Protein AF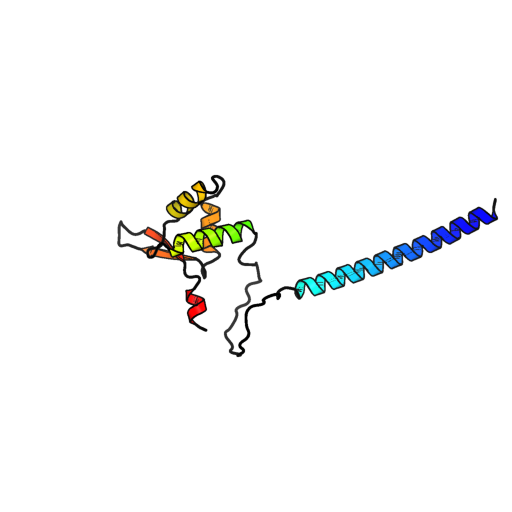-A0AAW0HJI4-F1 (afdb_monomer)

Structure (mmCIF, N/CA/C/O backbone):
data_AF-A0AAW0HJI4-F1
#
_entry.id   AF-A0AAW0HJI4-F1
#
loop_
_atom_site.group_PDB
_atom_site.id
_atom_site.type_symbol
_atom_site.label_atom_id
_atom_site.label_alt_id
_atom_site.label_comp_id
_atom_site.label_asym_id
_atom_site.label_entity_id
_atom_site.label_seq_id
_atom_site.pdbx_PDB_ins_code
_atom_site.Cartn_x
_atom_site.Cartn_y
_atom_site.Cartn_z
_atom_site.occupancy
_atom_site.B_iso_or_equiv
_atom_site.auth_seq_id
_atom_site.auth_comp_id
_atom_site.auth_asym_id
_atom_site.auth_atom_id
_atom_site.pdbx_PDB_model_num
ATOM 1 N N . MET A 1 1 ? -42.305 7.964 65.763 1.00 68.50 1 MET A N 1
ATOM 2 C CA . MET A 1 1 ? -41.450 8.743 64.837 1.00 68.50 1 MET A CA 1
ATOM 3 C C . MET A 1 1 ? -39.957 8.500 65.087 1.00 68.50 1 MET A C 1
ATOM 5 O O . MET A 1 1 ? -39.262 8.134 64.152 1.00 68.50 1 MET A O 1
ATOM 9 N N . GLN A 1 2 ? -39.474 8.589 66.333 1.00 80.75 2 GLN A N 1
ATOM 10 C CA . GLN A 1 2 ? -38.048 8.422 66.675 1.00 80.75 2 GLN A CA 1
ATOM 11 C C . GLN A 1 2 ? -37.446 7.049 66.301 1.00 80.75 2 GLN A C 1
ATOM 13 O O . GLN A 1 2 ? -36.349 6.993 65.759 1.00 80.75 2 GLN A O 1
ATOM 18 N N . GLN A 1 3 ? -38.182 5.947 66.494 1.00 83.12 3 GLN A N 1
ATOM 19 C CA . GLN A 1 3 ? -37.697 4.605 66.123 1.00 83.12 3 GLN A CA 1
ATOM 20 C C . GLN A 1 3 ? -37.517 4.403 64.611 1.00 83.12 3 GLN A C 1
ATOM 22 O O . GLN A 1 3 ? -36.672 3.619 64.193 1.00 83.12 3 GLN A O 1
ATOM 27 N N . HIS A 1 4 ? -38.309 5.089 63.783 1.00 84.94 4 HIS A N 1
ATOM 28 C CA . HIS A 1 4 ? -38.188 4.973 62.330 1.00 84.94 4 HIS A CA 1
ATOM 29 C C . HIS A 1 4 ? -36.919 5.674 61.831 1.00 84.94 4 HIS A C 1
ATOM 31 O O . HIS A 1 4 ? -36.217 5.137 60.984 1.00 84.94 4 HIS A O 1
ATOM 37 N N . LEU A 1 5 ? -36.577 6.819 62.429 1.00 87.56 5 LEU A N 1
ATOM 38 C CA . LEU A 1 5 ? -35.374 7.576 62.090 1.00 87.56 5 LEU A CA 1
ATOM 39 C C . LEU A 1 5 ? -34.087 6.792 62.400 1.00 87.56 5 LEU A C 1
ATOM 41 O O . LEU A 1 5 ? -33.162 6.792 61.594 1.00 87.56 5 LEU A O 1
ATOM 45 N N . LEU A 1 6 ? -34.062 6.072 63.527 1.00 89.50 6 LEU A N 1
ATOM 46 C CA . LEU A 1 6 ? -32.942 5.200 63.900 1.00 89.50 6 LEU A CA 1
ATOM 47 C C . LEU A 1 6 ? -32.754 4.046 62.906 1.00 89.50 6 LEU A C 1
ATOM 49 O O . LEU A 1 6 ? -31.634 3.787 62.478 1.00 89.50 6 LEU A O 1
ATOM 53 N N . LYS A 1 7 ? -33.851 3.405 62.480 1.00 90.62 7 LYS A N 1
ATOM 54 C CA . LYS A 1 7 ? -33.803 2.340 61.464 1.00 90.62 7 LYS A CA 1
ATOM 55 C C . LYS A 1 7 ? -33.254 2.844 60.131 1.00 90.62 7 LYS A C 1
ATOM 57 O O . LYS A 1 7 ? -32.417 2.183 59.532 1.00 90.62 7 LYS A O 1
ATOM 62 N N . VAL A 1 8 ? -33.680 4.029 59.690 1.00 92.38 8 VAL A N 1
ATOM 63 C CA . VAL A 1 8 ? -33.185 4.630 58.442 1.00 92.38 8 VAL A CA 1
ATOM 64 C C . VAL A 1 8 ? -31.688 4.937 58.527 1.00 92.38 8 VAL A C 1
ATOM 66 O O . VAL A 1 8 ? -30.974 4.680 57.564 1.00 92.38 8 VAL A O 1
ATOM 69 N N . GLN A 1 9 ? -31.186 5.433 59.664 1.00 90.88 9 GLN A N 1
ATOM 70 C CA . GLN A 1 9 ? -29.746 5.656 59.854 1.00 90.88 9 GLN A CA 1
ATOM 71 C C . GLN A 1 9 ? -28.937 4.354 59.812 1.00 90.88 9 GLN A C 1
ATOM 73 O O . GLN A 1 9 ? -27.864 4.318 59.210 1.00 90.88 9 GLN A O 1
ATOM 78 N N . GLU A 1 10 ? -29.448 3.286 60.425 1.00 93.12 10 GLU A N 1
ATOM 79 C CA . GLU A 1 10 ? -28.800 1.973 60.420 1.00 93.12 10 GLU A CA 1
ATOM 80 C C . GLU A 1 10 ? -28.765 1.361 59.010 1.00 93.12 10 GLU A C 1
ATOM 82 O O . GLU A 1 10 ? -27.721 0.876 58.571 1.00 93.12 10 GLU A O 1
ATOM 87 N N . GLU A 1 11 ? -29.860 1.474 58.250 1.00 93.06 11 GLU A N 1
ATOM 88 C CA . GLU A 1 11 ? -29.902 1.063 56.841 1.00 93.06 11 GLU A CA 1
ATOM 89 C C . GLU A 1 11 ? -28.965 1.891 55.954 1.00 93.06 11 GLU A C 1
ATOM 91 O O . GLU A 1 11 ? -28.317 1.337 55.065 1.00 93.06 11 GLU A O 1
ATOM 96 N N . TYR A 1 12 ? -28.851 3.199 56.203 1.00 91.94 12 TYR A N 1
ATOM 97 C CA . TYR A 1 12 ? -27.933 4.067 55.464 1.00 91.94 12 TYR A CA 1
ATOM 98 C C . TYR A 1 12 ? -26.479 3.647 55.680 1.00 91.94 12 TYR A C 1
ATOM 100 O O . TYR A 1 12 ? -25.733 3.468 54.719 1.00 91.94 12 TYR A O 1
ATOM 108 N N . LYS A 1 13 ? -26.106 3.411 56.941 1.00 94.69 13 LYS A N 1
ATOM 109 C CA . LYS A 1 13 ? -24.762 2.965 57.317 1.00 94.69 13 LYS A CA 1
ATOM 110 C C . LYS A 1 13 ? -24.440 1.583 56.747 1.00 94.69 13 LYS A C 1
ATOM 112 O O . LYS A 1 13 ? -23.313 1.325 56.332 1.00 94.69 13 LYS A O 1
ATOM 117 N N . LYS A 1 14 ? -25.438 0.696 56.681 1.00 95.00 14 LYS A N 1
ATOM 118 C CA . LYS A 1 14 ? -25.298 -0.613 56.037 1.00 95.00 14 LYS A CA 1
ATOM 119 C C . LYS A 1 14 ? -25.062 -0.485 54.527 1.00 95.00 14 LYS A C 1
ATOM 121 O O . LYS A 1 14 ? -24.152 -1.125 54.010 1.00 95.00 14 LYS A O 1
ATOM 126 N N . LYS A 1 15 ? -25.836 0.357 53.830 1.00 92.81 15 LYS A N 1
ATOM 127 C CA . LYS A 1 15 ? -25.653 0.614 52.390 1.00 92.81 15 LYS A CA 1
ATOM 128 C C . LYS A 1 15 ? -24.305 1.249 52.063 1.00 92.81 15 LYS A C 1
ATOM 130 O O . LYS A 1 15 ? -23.734 0.935 51.027 1.00 92.81 15 LYS A O 1
ATOM 135 N N . GLU A 1 16 ? -23.806 2.128 52.926 1.00 93.62 16 GLU A N 1
ATOM 136 C CA . GLU A 1 16 ? -22.488 2.749 52.764 1.00 93.62 16 GLU A CA 1
ATOM 137 C C . GLU A 1 16 ? -21.369 1.695 52.809 1.00 93.62 16 GLU A C 1
ATOM 139 O O . GLU A 1 16 ? -20.536 1.644 51.908 1.00 93.62 16 GLU A O 1
ATOM 144 N N . ALA A 1 17 ? -21.428 0.767 53.770 1.00 93.88 17 ALA A N 1
ATOM 145 C CA . ALA A 1 17 ? -20.477 -0.342 53.857 1.00 93.88 17 ALA A CA 1
ATOM 146 C C . ALA A 1 17 ? -20.572 -1.319 52.665 1.00 93.88 17 ALA A C 1
ATOM 148 O O . ALA A 1 17 ? -19.551 -1.807 52.180 1.00 93.88 17 ALA A O 1
ATOM 149 N N . GLU A 1 18 ? -21.782 -1.605 52.168 1.00 92.69 18 GLU A N 1
ATOM 150 C CA . GLU A 1 18 ? -21.963 -2.416 50.954 1.00 92.69 18 GLU A CA 1
ATOM 151 C C . GLU A 1 18 ? -21.390 -1.720 49.712 1.00 92.69 18 GLU A C 1
ATOM 153 O O . GLU A 1 18 ? -20.776 -2.378 48.872 1.00 92.69 18 GLU A O 1
ATOM 158 N N . LEU A 1 19 ? -21.540 -0.397 49.605 1.00 90.75 19 LEU A N 1
ATOM 159 C CA . LEU A 1 19 ? -21.009 0.381 48.488 1.00 90.75 19 LEU A CA 1
ATOM 160 C C . LEU A 1 19 ? -19.478 0.371 48.457 1.00 90.75 19 LEU A C 1
ATOM 162 O O . LEU A 1 19 ? -18.898 0.221 47.382 1.00 90.75 19 LEU A O 1
ATOM 166 N N . ASP A 1 20 ? -18.827 0.518 49.610 1.00 91.94 20 ASP A N 1
ATOM 167 C CA . ASP A 1 20 ? -17.366 0.475 49.685 1.00 91.94 20 ASP A CA 1
ATOM 168 C C . ASP A 1 20 ? -16.828 -0.917 49.345 1.00 91.94 20 ASP A C 1
ATOM 170 O O . ASP A 1 20 ? -15.898 -1.034 48.549 1.00 91.94 20 ASP A O 1
ATOM 174 N N . LYS A 1 21 ? -17.505 -1.981 49.793 1.00 93.38 21 LYS A N 1
ATOM 175 C CA . LYS A 1 21 ? -17.164 -3.348 49.383 1.00 93.38 21 LYS A CA 1
ATOM 176 C C . LYS A 1 21 ? -17.287 -3.552 47.864 1.00 93.38 21 LYS A C 1
ATOM 178 O O . LYS A 1 21 ? -16.415 -4.159 47.251 1.00 93.38 21 LYS A O 1
ATOM 183 N N . ILE A 1 22 ? -18.336 -3.011 47.238 1.00 91.75 22 ILE A N 1
ATOM 184 C CA . ILE A 1 22 ? -18.524 -3.084 45.778 1.00 91.75 22 ILE A CA 1
ATOM 185 C C . ILE A 1 22 ? -17.423 -2.319 45.029 1.00 91.75 22 ILE A C 1
ATOM 187 O O . ILE A 1 22 ? -17.003 -2.756 43.957 1.00 91.75 22 ILE A O 1
ATOM 191 N N . LYS A 1 23 ? -16.947 -1.184 45.557 1.00 90.81 23 LYS A N 1
ATOM 192 C CA . LYS A 1 23 ? -15.832 -0.440 44.947 1.00 90.81 23 LYS A CA 1
ATOM 193 C C . LYS A 1 23 ? -14.533 -1.240 44.992 1.00 90.81 23 LYS A C 1
ATOM 195 O O . LYS A 1 23 ? -13.834 -1.275 43.981 1.00 90.81 23 LYS A O 1
ATOM 200 N N . ASP A 1 24 ? -14.250 -1.901 46.111 1.00 92.88 24 ASP A N 1
ATOM 201 C CA . ASP A 1 24 ? -13.073 -2.760 46.257 1.00 92.88 24 ASP A CA 1
ATOM 202 C C . ASP A 1 24 ? -13.145 -3.968 45.314 1.00 92.88 24 ASP A C 1
ATOM 204 O O . ASP A 1 24 ? -12.178 -4.255 44.605 1.00 92.88 24 ASP A O 1
ATOM 208 N N . ASP A 1 25 ? -14.307 -4.624 45.227 1.00 90.94 25 ASP A N 1
ATOM 209 C CA . ASP A 1 25 ? -14.543 -5.734 44.298 1.00 90.94 25 ASP A CA 1
ATOM 210 C C . ASP A 1 25 ? -14.394 -5.273 42.834 1.00 90.94 25 ASP A C 1
ATOM 212 O O . ASP A 1 25 ? -13.741 -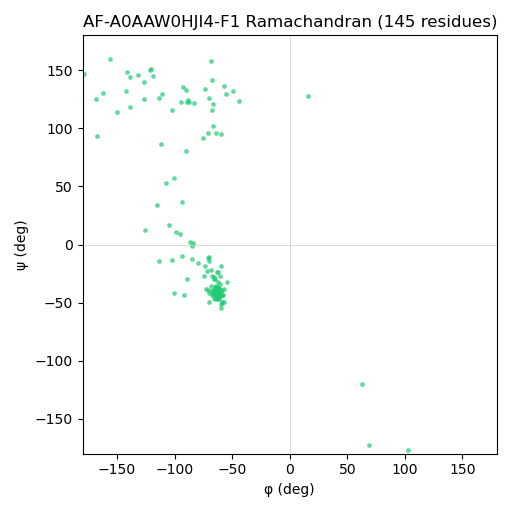5.945 42.034 1.00 90.94 25 ASP A O 1
ATOM 216 N N . LYS A 1 26 ? -14.920 -4.090 42.478 1.00 90.50 26 LYS A N 1
ATOM 217 C CA . LYS A 1 26 ? -14.756 -3.495 41.140 1.00 90.50 26 LYS A CA 1
ATOM 218 C C . LYS A 1 26 ? -13.283 -3.230 40.820 1.00 90.50 26 LYS A C 1
ATOM 220 O O . LYS A 1 26 ? -12.837 -3.588 39.734 1.00 90.50 26 LYS A O 1
ATOM 225 N N . PHE A 1 27 ? -12.533 -2.633 41.747 1.00 88.19 27 PHE A N 1
ATOM 226 C CA . PHE A 1 27 ? -11.102 -2.374 41.569 1.00 88.19 27 PHE A CA 1
ATOM 227 C C . PHE A 1 27 ? -10.311 -3.680 41.409 1.00 88.19 27 PHE A C 1
ATOM 229 O O . PHE A 1 27 ? -9.393 -3.769 40.594 1.00 88.19 27 PHE A O 1
ATOM 236 N N . GLN A 1 28 ? -10.700 -4.728 42.139 1.00 90.06 28 GLN A N 1
ATOM 237 C CA . GLN A 1 28 ? -10.092 -6.048 42.021 1.00 90.06 28 GLN A CA 1
ATOM 238 C C . GLN A 1 28 ? -10.360 -6.682 40.647 1.00 90.06 28 GLN A C 1
ATOM 240 O O . GLN A 1 28 ? -9.436 -7.215 40.035 1.00 90.06 28 GLN A O 1
ATOM 245 N N . VAL A 1 29 ? -11.593 -6.582 40.138 1.00 88.88 29 VAL A N 1
ATOM 246 C CA . VAL A 1 29 ? -11.970 -7.061 38.797 1.00 88.88 29 VAL A CA 1
ATOM 247 C C . V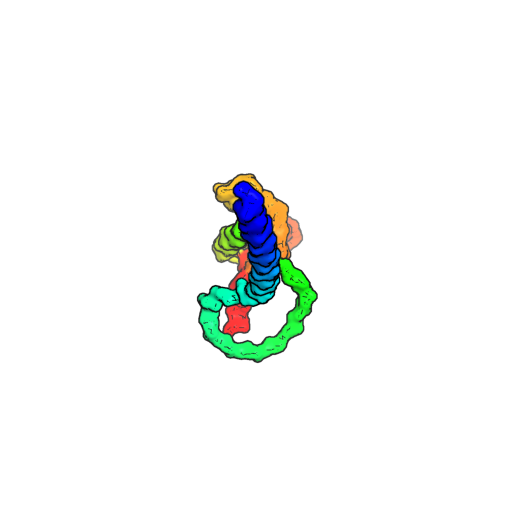AL A 1 29 ? -11.239 -6.283 37.702 1.00 88.88 29 VAL A C 1
ATOM 249 O O . VAL A 1 29 ? -10.720 -6.894 36.773 1.00 88.88 29 VAL A O 1
ATOM 252 N N . GLU A 1 30 ? -11.141 -4.958 37.824 1.00 85.81 30 GLU A N 1
ATOM 253 C CA . GLU A 1 30 ? -10.427 -4.097 36.871 1.00 85.81 30 GLU A CA 1
ATOM 254 C C . GLU A 1 30 ? -8.935 -4.463 36.805 1.00 85.81 30 GLU A C 1
ATOM 256 O O . GLU A 1 30 ? -8.392 -4.666 35.720 1.00 85.81 30 GLU A O 1
ATOM 261 N N . LYS A 1 31 ? -8.306 -4.713 37.962 1.00 85.50 31 LYS A N 1
ATOM 262 C CA . LYS A 1 31 ? -6.929 -5.218 38.038 1.00 85.50 31 LYS A CA 1
ATOM 263 C C . LYS A 1 31 ? -6.774 -6.615 37.424 1.00 85.50 31 LYS A C 1
ATOM 265 O O . LYS A 1 31 ? -5.761 -6.892 36.786 1.00 85.50 31 LYS A O 1
ATOM 270 N N . MET A 1 32 ? -7.735 -7.525 37.606 1.00 80.69 32 MET A N 1
ATOM 271 C CA . MET A 1 32 ? -7.689 -8.849 36.963 1.00 80.69 32 MET A CA 1
ATOM 272 C C . MET A 1 32 ? -7.862 -8.758 35.440 1.00 80.69 32 MET A C 1
ATOM 274 O O . MET A 1 32 ? -7.218 -9.521 34.723 1.00 80.69 32 MET A O 1
ATOM 278 N N . LEU A 1 33 ? -8.683 -7.823 34.951 1.00 77.00 33 LEU A N 1
ATOM 279 C CA . LEU A 1 33 ? -8.891 -7.583 33.522 1.00 77.00 33 LEU A CA 1
ATOM 280 C C . LEU A 1 33 ? -7.625 -7.038 32.850 1.00 77.00 33 LEU A C 1
ATOM 282 O O . LEU A 1 33 ? -7.258 -7.523 31.786 1.00 77.00 33 LEU A O 1
ATOM 286 N N . GLU A 1 34 ? -6.916 -6.111 33.499 1.00 71.75 34 GLU A N 1
ATOM 287 C CA . GLU A 1 34 ? -5.626 -5.593 33.018 1.00 71.75 34 GLU A CA 1
ATOM 288 C C . GLU A 1 34 ? -4.586 -6.726 32.885 1.00 71.75 34 GLU A C 1
ATOM 290 O O . GLU A 1 34 ? -3.962 -6.888 31.839 1.00 71.75 34 GLU A O 1
ATOM 295 N N . ASN A 1 35 ? -4.511 -7.627 33.875 1.00 66.50 35 ASN A N 1
ATOM 296 C CA . ASN A 1 35 ? -3.631 -8.807 33.827 1.00 66.50 35 ASN A CA 1
ATOM 297 C C . ASN A 1 35 ? -4.044 -9.868 32.779 1.00 66.50 35 ASN A C 1
ATOM 299 O O . ASN A 1 35 ? -3.228 -10.714 32.403 1.00 66.50 35 ASN A O 1
ATOM 303 N N . LEU A 1 36 ? -5.309 -9.882 32.343 1.00 60.50 36 LEU A N 1
ATOM 304 C CA . LEU A 1 36 ? -5.822 -10.777 31.297 1.00 60.50 36 LEU A CA 1
ATOM 305 C C . LEU A 1 36 ? -5.668 -10.174 29.897 1.00 60.50 36 LEU A C 1
ATOM 307 O O . LEU A 1 36 ? -5.440 -10.922 28.949 1.00 60.50 36 LEU A O 1
ATOM 311 N N . GLN A 1 37 ? -5.709 -8.847 29.760 1.00 51.16 37 GLN A N 1
ATOM 312 C CA . GLN A 1 37 ? -5.439 -8.159 28.497 1.00 51.16 37 GLN A CA 1
ATOM 313 C C . GLN A 1 37 ? -3.980 -8.356 28.045 1.00 51.16 37 GLN A C 1
ATOM 315 O O . GLN A 1 37 ? -3.725 -8.494 26.850 1.00 51.16 37 GLN A O 1
ATOM 320 N N . ASP A 1 38 ? -3.052 -8.522 28.992 1.00 47.94 38 ASP A N 1
ATOM 321 C CA . ASP A 1 38 ? -1.672 -8.960 28.726 1.00 47.94 38 ASP A CA 1
ATOM 322 C C . ASP A 1 38 ? -1.558 -10.446 28.306 1.00 47.94 38 ASP A C 1
ATOM 324 O O . ASP A 1 38 ? -0.509 -10.885 27.829 1.00 47.94 38 ASP A O 1
ATOM 328 N N . LYS A 1 39 ? -2.628 -11.245 28.454 1.00 49.16 39 LYS A N 1
ATOM 329 C CA . LYS A 1 39 ? -2.678 -12.686 28.132 1.00 49.16 39 LYS A CA 1
ATOM 330 C C . LYS A 1 39 ? -3.607 -13.063 26.973 1.00 49.16 39 LYS A C 1
ATOM 332 O O . LYS A 1 39 ? -3.456 -14.161 26.441 1.00 49.16 39 LYS A O 1
ATOM 337 N N . GLU A 1 40 ? -4.499 -12.183 26.519 1.00 40.84 40 GLU A N 1
ATOM 338 C CA . GLU A 1 40 ? -5.367 -12.401 25.346 1.00 40.84 40 GLU A CA 1
ATOM 339 C C . GLU A 1 40 ? -4.786 -11.847 24.031 1.00 40.84 40 GLU A C 1
ATOM 341 O O . GLU A 1 40 ? -5.504 -11.424 23.129 1.00 40.84 40 GLU A O 1
ATOM 346 N N . SER A 1 41 ? -3.468 -11.951 23.857 1.00 42.28 41 SER A N 1
ATOM 347 C CA . SER A 1 41 ? -2.854 -12.001 22.525 1.00 42.28 41 SER A CA 1
ATOM 348 C C . SER A 1 41 ? -2.506 -13.447 22.164 1.00 42.28 41 SER A C 1
ATOM 350 O O . SER A 1 41 ? -1.348 -13.771 21.927 1.00 42.28 41 SER A O 1
ATOM 352 N N . CYS A 1 42 ? -3.491 -14.353 22.177 1.00 35.25 42 CYS A N 1
ATOM 353 C CA . CYS A 1 42 ? -3.444 -15.568 21.356 1.00 35.25 42 CYS A CA 1
ATOM 354 C C . CYS A 1 42 ? -4.809 -16.269 21.305 1.00 35.25 42 CYS A C 1
ATOM 356 O O . CYS A 1 42 ? -5.139 -17.117 22.130 1.00 35.25 42 CYS A O 1
ATOM 358 N N . GLY A 1 43 ? -5.577 -15.935 20.271 1.00 31.48 43 GLY A N 1
ATOM 359 C CA . GLY A 1 43 ? -6.673 -16.743 19.740 1.00 31.48 43 GLY A CA 1
ATO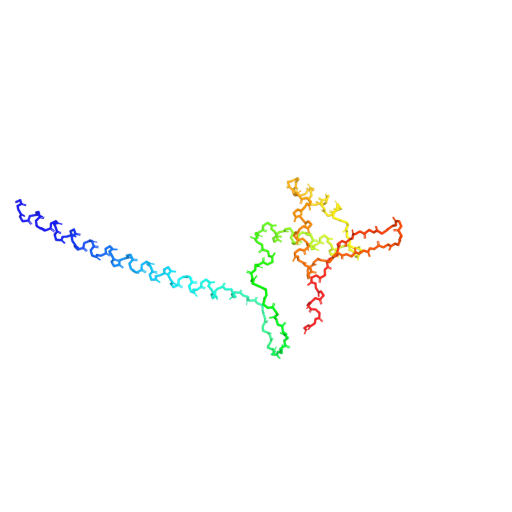M 360 C C . GLY A 1 43 ? -6.377 -17.202 18.312 1.00 31.48 43 GLY A C 1
ATOM 361 O O . GLY A 1 43 ? -7.289 -17.282 17.494 1.00 31.48 43 GLY A O 1
ATOM 362 N N . SER A 1 44 ? -5.104 -17.466 17.990 1.00 38.97 44 SER A N 1
ATOM 363 C CA . SER A 1 44 ? -4.711 -18.160 16.762 1.00 38.97 44 SER A CA 1
ATOM 364 C C . SER A 1 44 ? -5.210 -19.602 16.817 1.00 38.97 44 SER A C 1
ATOM 366 O O . SER A 1 44 ? -4.597 -20.470 17.431 1.00 38.97 44 SER A O 1
ATOM 368 N N . LYS A 1 45 ? -6.310 -19.882 16.118 1.00 46.56 45 LYS A N 1
ATOM 369 C CA . LYS A 1 45 ? -6.549 -21.207 15.542 1.00 46.56 45 LYS A CA 1
ATOM 370 C C . LYS A 1 45 ? -5.961 -21.231 14.141 1.00 46.56 45 LYS A C 1
ATOM 372 O O . LYS A 1 45 ? -6.703 -21.112 13.176 1.00 46.56 45 LYS A O 1
ATOM 377 N N . LEU A 1 46 ? -4.651 -21.428 14.039 1.00 43.78 46 LEU A N 1
ATOM 378 C CA . LEU A 1 46 ? -4.064 -22.112 12.892 1.00 43.78 46 LEU A CA 1
ATOM 379 C C . LEU A 1 46 ? -2.955 -23.047 13.386 1.00 43.78 46 LEU A C 1
ATOM 381 O O . LEU A 1 46 ? -2.014 -22.630 14.046 1.00 43.78 46 LEU A O 1
ATOM 385 N N . CYS A 1 47 ? -3.214 -24.322 13.104 1.00 35.62 47 CYS A N 1
ATOM 386 C CA . CYS A 1 47 ? -2.398 -25.53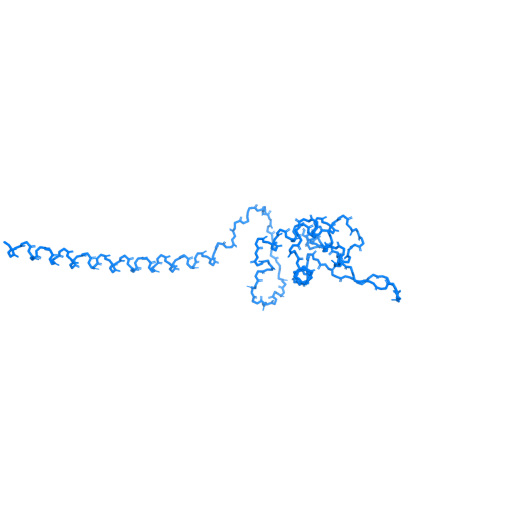0 13.085 1.00 35.62 47 CYS A CA 1
ATOM 387 C C . CYS A 1 47 ? -1.028 -25.563 13.781 1.00 35.62 47 CYS A C 1
ATOM 389 O O . CYS A 1 47 ? -0.105 -24.814 13.484 1.00 35.62 47 CYS A O 1
ATOM 391 N N . ALA A 1 48 ? -0.898 -26.593 14.617 1.00 40.22 48 ALA A N 1
ATOM 392 C CA . ALA A 1 48 ? 0.332 -27.097 15.198 1.00 40.22 48 ALA A CA 1
ATOM 393 C C . ALA A 1 48 ? 1.380 -27.499 14.144 1.00 40.22 48 ALA A C 1
ATOM 395 O O . ALA A 1 48 ? 1.068 -28.248 13.221 1.00 40.22 48 ALA A O 1
ATOM 396 N N . SER A 1 49 ? 2.635 -27.117 14.377 1.00 34.62 49 SER A N 1
ATOM 397 C CA . SER A 1 49 ? 3.729 -28.082 14.542 1.00 34.62 49 SER A CA 1
ATOM 398 C C . SER A 1 49 ? 4.925 -27.408 15.217 1.00 34.62 49 SER A C 1
ATOM 400 O O . SER A 1 49 ? 5.344 -26.321 14.835 1.00 34.62 49 SER A O 1
ATOM 402 N N . SER A 1 50 ? 5.435 -28.066 16.252 1.00 46.03 50 SER A N 1
ATOM 403 C CA . SER A 1 50 ? 6.562 -27.672 17.094 1.00 46.03 50 SER A CA 1
ATOM 404 C C . SER A 1 50 ? 7.896 -27.683 16.341 1.00 46.03 50 SER A C 1
ATOM 406 O O . SER A 1 50 ? 8.146 -28.640 15.615 1.00 46.03 50 SER A O 1
ATOM 408 N N . GLN A 1 51 ? 8.783 -26.718 16.611 1.00 38.50 51 GLN A N 1
ATOM 409 C CA . GLN A 1 51 ? 10.140 -26.962 17.134 1.00 38.50 51 GLN A CA 1
ATOM 410 C C . GLN A 1 51 ? 10.920 -25.655 17.371 1.00 38.50 51 GLN A C 1
ATOM 412 O O . GLN A 1 51 ? 10.726 -24.640 16.713 1.00 38.50 51 GLN A O 1
ATOM 417 N N . GLU A 1 52 ? 11.751 -25.728 18.402 1.00 46.38 52 GLU A N 1
ATOM 418 C CA . GLU A 1 52 ? 12.616 -24.732 19.030 1.00 46.38 52 GLU A CA 1
ATOM 419 C C . GLU A 1 52 ? 13.849 -24.411 18.162 1.00 46.38 52 GLU A C 1
ATOM 421 O O . GLU A 1 52 ? 14.512 -25.339 17.706 1.00 46.38 52 GLU A O 1
ATOM 426 N N . SER A 1 53 ? 14.197 -23.130 17.966 1.00 35.47 53 SER A N 1
ATOM 427 C CA . SER A 1 53 ? 15.576 -22.723 17.624 1.00 35.47 53 SER A CA 1
ATOM 428 C C . SER A 1 53 ? 15.794 -21.207 17.738 1.00 35.47 53 SER A C 1
ATOM 430 O O . SER A 1 53 ? 15.092 -20.419 17.102 1.00 35.47 53 SER A O 1
ATOM 432 N N . ASP A 1 54 ? 16.798 -20.836 18.534 1.00 38.53 54 ASP A N 1
ATOM 433 C CA . ASP A 1 54 ? 17.293 -19.490 18.843 1.00 38.53 54 ASP A CA 1
ATOM 434 C C . ASP A 1 54 ? 17.681 -18.633 17.623 1.00 38.53 54 ASP A C 1
ATOM 436 O O . ASP A 1 54 ? 18.538 -19.017 16.829 1.00 38.53 54 ASP A O 1
ATOM 440 N N . PHE A 1 55 ? 17.167 -17.399 17.563 1.00 40.66 55 PHE A N 1
ATOM 441 C CA . PHE A 1 55 ? 17.799 -16.269 16.868 1.00 40.66 55 PHE A CA 1
ATOM 442 C C . PHE A 1 55 ? 17.655 -14.991 17.718 1.00 40.66 55 PHE A C 1
ATOM 444 O O . PHE A 1 55 ? 16.626 -14.827 18.381 1.00 40.66 55 PHE A O 1
ATOM 451 N N . PRO A 1 56 ? 18.647 -14.071 17.739 1.00 41.09 56 PRO A N 1
ATOM 452 C CA . PRO A 1 56 ? 18.650 -12.931 18.655 1.00 41.09 56 PRO A CA 1
ATOM 453 C C . PRO A 1 56 ? 17.575 -11.914 18.255 1.00 41.09 56 PRO A C 1
ATOM 455 O O . PRO A 1 56 ? 17.773 -11.074 17.379 1.00 41.09 56 PRO A O 1
ATOM 458 N N . LEU A 1 57 ? 16.411 -12.009 18.894 1.00 48.38 57 LEU A N 1
ATOM 459 C CA . LEU A 1 57 ? 15.307 -11.073 18.735 1.00 48.38 57 LEU A CA 1
ATOM 460 C C . LEU A 1 57 ? 15.656 -9.786 19.495 1.00 48.38 57 LEU A C 1
ATOM 462 O O . LEU A 1 57 ? 15.438 -9.671 20.705 1.00 48.38 57 LEU A O 1
ATOM 466 N N . GLU A 1 58 ? 16.278 -8.833 18.801 1.00 40.12 58 GLU A N 1
ATOM 467 C CA . GLU A 1 58 ? 16.601 -7.539 19.389 1.00 40.12 58 GLU A CA 1
ATOM 468 C C . GLU A 1 58 ? 15.307 -6.762 19.671 1.00 40.12 58 GLU A C 1
ATOM 470 O O . GLU A 1 58 ? 14.508 -6.424 18.796 1.00 40.12 58 GLU A O 1
ATOM 475 N N . LYS A 1 59 ? 15.103 -6.539 20.965 1.00 48.56 59 LYS A N 1
ATOM 476 C CA . LYS A 1 59 ? 13.967 -5.898 21.612 1.00 48.56 59 LYS A CA 1
ATOM 477 C C . LYS A 1 59 ? 13.795 -4.462 21.107 1.00 48.56 59 LYS A C 1
ATOM 479 O O . LYS A 1 59 ? 14.376 -3.540 21.667 1.00 48.56 59 LYS A O 1
ATOM 484 N N . THR A 1 60 ? 12.934 -4.257 20.113 1.00 38.53 60 THR A N 1
ATOM 485 C CA . THR A 1 60 ? 12.318 -2.945 19.873 1.00 38.53 60 THR A CA 1
ATOM 486 C C . THR A 1 60 ? 10.894 -2.995 20.406 1.00 38.53 60 THR A C 1
ATOM 488 O O . THR A 1 60 ? 10.080 -3.801 19.963 1.00 38.53 60 THR A O 1
ATOM 491 N N . LEU A 1 61 ? 10.631 -2.176 21.422 1.00 41.69 61 LEU A N 1
ATOM 492 C CA . LEU A 1 61 ? 9.363 -2.065 22.140 1.00 41.69 61 LEU A CA 1
ATOM 493 C C . LEU A 1 61 ? 8.168 -2.047 21.172 1.00 41.69 61 LEU A C 1
ATOM 495 O O . LEU A 1 61 ? 8.096 -1.236 20.249 1.00 41.69 61 LEU A O 1
ATOM 499 N N . ALA A 1 62 ? 7.258 -2.994 21.391 1.00 51.84 62 ALA A N 1
ATOM 500 C CA . ALA A 1 62 ? 6.171 -3.369 20.506 1.00 51.84 62 ALA A CA 1
ATOM 501 C C . ALA A 1 62 ? 5.155 -2.233 20.292 1.00 51.84 62 ALA A C 1
ATOM 503 O O . ALA A 1 62 ? 4.204 -2.065 21.051 1.00 51.84 62 ALA A O 1
ATOM 504 N N . SER A 1 63 ? 5.314 -1.485 19.201 1.00 56.66 63 SER A N 1
ATOM 505 C CA . SER A 1 63 ? 4.171 -0.894 18.507 1.00 56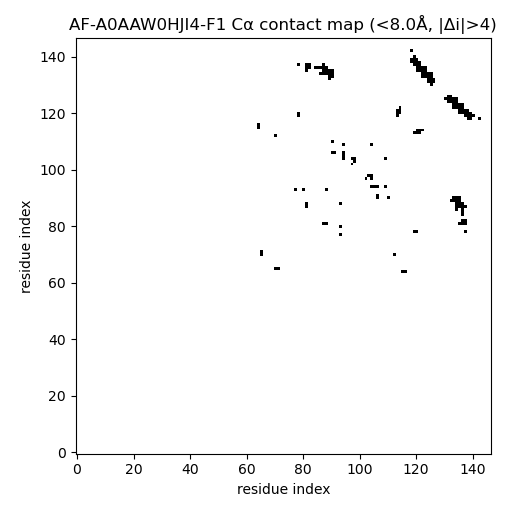.66 63 SER A CA 1
ATOM 506 C C . SER A 1 63 ? 3.676 -1.933 17.510 1.00 56.66 63 SER A C 1
ATOM 508 O O . SER A 1 63 ? 4.450 -2.383 16.664 1.00 56.66 63 SER A O 1
ATOM 510 N N . ALA A 1 64 ? 2.406 -2.334 17.609 1.00 67.81 64 ALA A N 1
ATOM 511 C CA . ALA A 1 64 ? 1.797 -3.198 16.605 1.00 67.81 64 ALA A CA 1
ATOM 512 C C . ALA A 1 64 ? 2.071 -2.622 15.195 1.00 67.81 64 ALA A C 1
ATOM 514 O O . ALA A 1 64 ? 1.881 -1.415 14.982 1.00 67.81 64 ALA A O 1
ATOM 515 N N . PRO A 1 65 ? 2.521 -3.443 14.223 1.00 82.12 65 PRO A N 1
ATOM 516 C CA . PRO A 1 65 ? 2.823 -2.964 12.874 1.00 82.12 65 PRO A CA 1
ATOM 517 C C . PRO A 1 65 ? 1.627 -2.237 12.242 1.00 82.12 65 PRO A C 1
ATOM 519 O O . PRO A 1 65 ? 1.802 -1.248 11.532 1.00 82.12 65 PRO A O 1
ATOM 522 N N . ILE A 1 66 ? 0.414 -2.671 12.592 1.00 91.50 66 ILE A N 1
ATOM 523 C CA . ILE A 1 66 ? -0.870 -2.114 12.171 1.00 91.50 66 ILE A CA 1
ATOM 524 C C . ILE A 1 66 ? 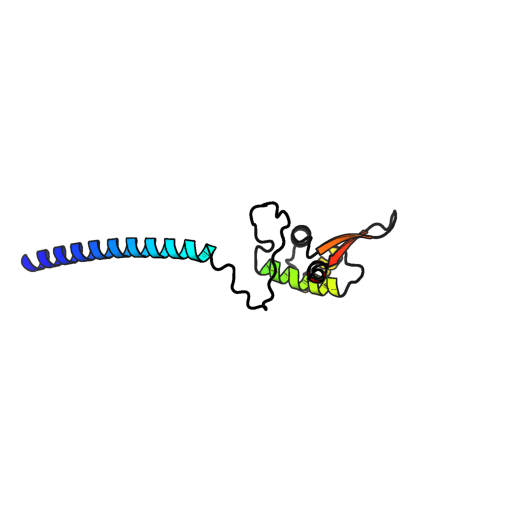-1.569 -1.499 13.394 1.00 91.50 66 ILE A C 1
ATOM 526 O O . ILE A 1 66 ? -1.741 -2.160 14.414 1.00 91.50 66 ILE A O 1
ATOM 530 N N . LYS A 1 67 ? -1.963 -0.228 13.290 1.00 90.12 67 LYS A N 1
ATOM 531 C CA . LYS A 1 67 ? -2.526 0.612 14.363 1.00 90.12 67 LYS A CA 1
ATOM 532 C C . LYS A 1 67 ? -4.046 0.767 14.292 1.00 90.12 67 LYS A C 1
ATOM 534 O O . LYS A 1 67 ? -4.645 1.298 15.222 1.00 90.12 67 LYS A O 1
ATOM 539 N N . SER A 1 68 ? -4.670 0.386 13.178 1.00 93.81 68 SER A N 1
ATOM 540 C CA . SER A 1 68 ? -6.115 0.540 12.977 1.00 93.81 68 SER A CA 1
ATOM 541 C C . SER A 1 68 ? -6.667 -0.451 11.955 1.00 93.81 68 SER A C 1
ATOM 543 O O . SER A 1 68 ? -5.940 -0.936 11.088 1.00 93.81 68 SER A O 1
ATOM 545 N N . GLU A 1 69 ? -7.980 -0.684 12.005 1.00 94.94 69 GLU A N 1
ATOM 546 C CA . GLU A 1 69 ? -8.706 -1.454 10.985 1.00 94.94 69 GLU A CA 1
ATOM 547 C C . GLU A 1 69 ? -8.525 -0.851 9.585 1.00 94.94 69 GLU A C 1
ATOM 549 O O . GLU A 1 69 ? -8.315 -1.572 8.612 1.00 94.94 69 GLU A O 1
ATOM 554 N N . ARG A 1 70 ? -8.504 0.485 9.483 1.00 95.19 70 ARG A N 1
ATOM 555 C CA . ARG A 1 70 ? -8.254 1.184 8.218 1.00 95.19 70 ARG A CA 1
ATOM 556 C C . ARG A 1 70 ? -6.896 0.818 7.618 1.00 95.19 70 ARG A C 1
ATOM 558 O O . ARG A 1 70 ? -6.813 0.590 6.415 1.00 95.19 70 ARG A O 1
ATOM 565 N N . GLU A 1 71 ? -5.842 0.755 8.432 1.00 95.25 71 GLU A N 1
ATOM 566 C CA . GLU A 1 71 ? -4.526 0.306 7.961 1.00 95.25 71 GLU A CA 1
ATOM 567 C C . GLU A 1 71 ? -4.574 -1.161 7.511 1.00 95.25 71 GLU A C 1
ATOM 569 O O . GLU A 1 71 ? -4.040 -1.470 6.451 1.00 95.25 71 GLU A O 1
ATOM 574 N N . ALA A 1 72 ? -5.260 -2.046 8.243 1.00 96.31 72 ALA A N 1
ATOM 575 C CA . ALA A 1 72 ? -5.405 -3.451 7.852 1.00 96.31 72 ALA A CA 1
ATOM 576 C C . ALA A 1 72 ? -6.098 -3.610 6.485 1.00 96.31 72 ALA A C 1
ATOM 578 O O . ALA A 1 72 ? -5.631 -4.367 5.631 1.00 96.31 72 ALA A O 1
ATOM 579 N N . LEU A 1 73 ? -7.172 -2.849 6.247 1.00 96.75 73 LEU A N 1
ATOM 580 C CA . LEU A 1 73 ? -7.878 -2.827 4.965 1.00 96.75 73 LEU A CA 1
ATOM 581 C C . LEU A 1 73 ? -6.979 -2.321 3.832 1.00 96.75 73 LEU A C 1
ATOM 583 O O . LEU A 1 73 ? -6.915 -2.944 2.772 1.00 96.75 73 LEU A O 1
ATOM 587 N N . LEU A 1 74 ? -6.245 -1.226 4.060 1.00 97.19 74 LEU A N 1
ATOM 588 C CA . LEU A 1 74 ? -5.298 -0.695 3.078 1.00 97.19 74 LEU A CA 1
ATOM 589 C C . LEU A 1 74 ? -4.207 -1.711 2.747 1.00 97.19 74 LEU A C 1
ATOM 591 O O . LEU A 1 74 ? -3.920 -1.918 1.571 1.00 97.19 74 LEU A O 1
ATOM 595 N N . VAL A 1 75 ? -3.641 -2.383 3.752 1.00 97.31 75 VAL A N 1
ATOM 596 C CA . VAL A 1 75 ? -2.646 -3.441 3.543 1.00 97.31 75 VAL A CA 1
ATOM 597 C C . VAL A 1 75 ? -3.219 -4.538 2.651 1.00 97.31 75 VAL A C 1
ATOM 599 O O . VAL A 1 75 ? -2.600 -4.860 1.645 1.00 97.31 75 VAL A O 1
ATOM 602 N N . GLY A 1 76 ? -4.419 -5.054 2.935 1.00 97.38 76 GLY A N 1
ATOM 603 C CA . GLY A 1 76 ? -5.041 -6.098 2.112 1.00 97.38 76 GLY A CA 1
ATOM 604 C C . GLY A 1 76 ? -5.271 -5.676 0.653 1.00 97.38 76 GLY A C 1
ATOM 605 O O . GLY A 1 76 ? -4.960 -6.424 -0.280 1.00 97.38 76 GLY A O 1
ATOM 606 N N . ILE A 1 77 ? -5.758 -4.454 0.435 1.00 98.06 77 ILE A N 1
ATOM 607 C CA . ILE A 1 77 ? -5.990 -3.911 -0.912 1.00 98.06 77 ILE A CA 1
ATOM 608 C C . ILE A 1 77 ? -4.661 -3.689 -1.655 1.00 98.06 77 ILE A C 1
ATOM 610 O O . ILE A 1 77 ? -4.539 -4.054 -2.823 1.00 98.06 77 ILE A O 1
ATOM 614 N N . ILE A 1 78 ? -3.644 -3.130 -0.995 1.00 98.38 78 ILE A N 1
ATOM 615 C CA . ILE A 1 78 ? -2.328 -2.888 -1.606 1.00 98.38 78 ILE A CA 1
ATOM 616 C C . ILE A 1 78 ? -1.618 -4.216 -1.891 1.00 98.38 78 ILE A C 1
ATOM 618 O O . ILE A 1 78 ? -1.022 -4.370 -2.955 1.00 98.38 78 ILE A O 1
ATOM 622 N N . SER A 1 79 ? -1.706 -5.196 -0.987 1.00 97.44 79 SER A N 1
ATOM 623 C CA . SER A 1 79 ? -1.154 -6.538 -1.186 1.00 97.44 79 SER A CA 1
ATOM 624 C C . SER A 1 79 ? -1.754 -7.214 -2.411 1.00 97.44 79 SER A C 1
ATOM 626 O O . SER A 1 79 ? -1.004 -7.678 -3.263 1.00 97.44 79 SER A O 1
ATOM 628 N N . THR A 1 80 ? -3.084 -7.231 -2.545 1.00 97.31 80 THR A N 1
ATOM 629 C CA . THR A 1 80 ? -3.753 -7.831 -3.714 1.00 97.31 80 THR A CA 1
ATOM 630 C C . THR A 1 80 ? -3.419 -7.098 -5.012 1.00 97.31 80 THR A C 1
ATOM 632 O O . THR A 1 80 ? -3.135 -7.747 -6.018 1.00 97.31 80 THR A O 1
ATOM 635 N N . PHE A 1 81 ? -3.367 -5.763 -4.983 1.00 98.25 81 PHE A N 1
ATOM 636 C CA . PHE A 1 81 ? -2.939 -4.951 -6.121 1.00 98.25 81 PHE A CA 1
ATOM 637 C C . PHE A 1 81 ? -1.506 -5.294 -6.548 1.00 98.25 81 PHE A C 1
ATOM 639 O O . PHE A 1 81 ? -1.263 -5.669 -7.690 1.00 98.25 81 PHE A O 1
ATOM 646 N N . LEU A 1 82 ? -0.542 -5.231 -5.632 1.00 97.62 82 LEU A N 1
ATOM 647 C CA . LEU A 1 82 ? 0.861 -5.495 -5.951 1.00 97.62 82 LEU A CA 1
ATOM 648 C C . LEU A 1 82 ? 1.130 -6.957 -6.315 1.00 97.62 82 LEU A C 1
ATOM 650 O O . LEU A 1 82 ? 2.053 -7.222 -7.080 1.00 97.62 82 LEU A O 1
ATOM 654 N N . HIS A 1 83 ? 0.326 -7.899 -5.819 1.00 95.56 83 HIS A N 1
ATOM 655 C CA . HIS A 1 83 ? 0.467 -9.315 -6.150 1.00 95.56 83 HIS A CA 1
ATOM 656 C C . HIS A 1 83 ? 0.297 -9.591 -7.651 1.00 95.56 83 HIS A C 1
ATOM 658 O O . HIS A 1 83 ? 0.988 -10.447 -8.198 1.00 95.56 83 HIS A O 1
ATOM 664 N N . VAL A 1 84 ? -0.566 -8.832 -8.339 1.00 96.56 84 VAL A N 1
ATOM 665 C CA . VAL A 1 84 ? -0.746 -8.938 -9.799 1.00 96.56 84 VAL A CA 1
ATOM 666 C C . VAL A 1 84 ? 0.241 -8.072 -10.599 1.00 96.56 84 VAL A C 1
ATOM 668 O O . VAL A 1 84 ? 0.201 -8.065 -11.829 1.00 96.56 84 VAL A O 1
ATOM 671 N N . HIS A 1 85 ? 1.156 -7.362 -9.929 1.00 96.12 85 HIS A N 1
ATOM 672 C CA . HIS A 1 85 ? 2.178 -6.513 -10.543 1.00 96.12 85 HIS A CA 1
ATOM 673 C C . HIS A 1 85 ? 3.587 -7.100 -10.334 1.00 96.12 85 HIS A C 1
ATOM 675 O O . HIS A 1 85 ? 4.292 -6.692 -9.410 1.00 96.12 85 HIS A O 1
ATOM 681 N N . PRO A 1 86 ? 4.061 -8.008 -11.215 1.00 90.38 86 PRO A N 1
ATOM 682 C CA . PRO A 1 86 ? 5.351 -8.692 -11.043 1.00 90.38 86 PRO A CA 1
ATOM 683 C C . PRO A 1 86 ? 6.558 -7.738 -11.014 1.00 90.38 86 PRO A C 1
ATOM 685 O O . PRO A 1 86 ? 7.572 -8.022 -10.378 1.00 90.38 86 PRO A O 1
ATOM 688 N N . PHE A 1 87 ? 6.445 -6.576 -11.661 1.00 93.38 87 PHE A N 1
ATOM 689 C CA . PHE A 1 87 ? 7.472 -5.528 -11.660 1.00 93.38 87 PHE A CA 1
ATOM 690 C C . PHE A 1 87 ? 7.227 -4.443 -10.601 1.00 93.38 87 PHE A C 1
ATOM 692 O O . PHE A 1 87 ? 7.898 -3.417 -10.601 1.00 93.38 87 PHE A O 1
ATOM 699 N N . GLY A 1 88 ? 6.264 -4.638 -9.703 1.00 96.00 88 GLY A N 1
ATOM 700 C CA . GLY A 1 88 ? 5.857 -3.636 -8.725 1.00 96.00 88 GLY A CA 1
ATOM 701 C C . GLY A 1 88 ? 5.154 -2.426 -9.341 1.00 96.00 88 GLY A C 1
ATOM 702 O O . GLY A 1 88 ? 4.854 -2.388 -10.539 1.00 96.00 88 GLY A O 1
ATOM 703 N N . ALA A 1 89 ? 4.904 -1.412 -8.517 1.00 97.75 89 ALA A N 1
ATOM 704 C CA . ALA A 1 89 ? 4.215 -0.180 -8.896 1.00 97.75 89 ALA A CA 1
ATOM 705 C C . ALA A 1 89 ? 4.827 1.049 -8.215 1.00 97.75 89 ALA A C 1
ATOM 707 O O . ALA A 1 89 ? 5.310 0.954 -7.088 1.00 97.75 89 ALA A O 1
ATOM 708 N N . SER A 1 90 ? 4.789 2.205 -8.880 1.00 97.12 90 SER A N 1
ATOM 709 C CA . SER A 1 90 ? 5.140 3.472 -8.231 1.00 97.12 90 SER A CA 1
ATOM 710 C C . SER A 1 90 ? 4.083 3.849 -7.183 1.00 97.12 90 SER A C 1
ATOM 712 O O . SER A 1 90 ? 2.937 3.387 -7.250 1.00 97.12 90 SER A O 1
ATOM 714 N N . ILE A 1 91 ? 4.451 4.696 -6.218 1.00 97.19 91 ILE A N 1
ATOM 715 C CA . ILE A 1 91 ? 3.516 5.155 -5.180 1.00 97.19 91 ILE A CA 1
ATOM 716 C C . ILE A 1 91 ? 2.336 5.919 -5.795 1.00 97.19 91 ILE A C 1
ATOM 718 O O . ILE A 1 91 ? 1.192 5.716 -5.400 1.00 97.19 91 ILE A O 1
ATOM 722 N N . GLU A 1 92 ? 2.583 6.712 -6.835 1.00 96.62 92 GLU A N 1
ATOM 723 C CA . GLU A 1 92 ? 1.563 7.474 -7.556 1.00 96.62 92 GLU A CA 1
ATOM 724 C C . GLU A 1 92 ? 0.552 6.545 -8.224 1.00 96.62 92 GLU A C 1
ATOM 726 O O . GLU A 1 92 ? -0.651 6.819 -8.207 1.00 96.62 92 GLU A O 1
ATOM 731 N N . TYR A 1 93 ? 1.014 5.421 -8.782 1.00 97.81 93 TYR A N 1
ATOM 732 C CA . TYR A 1 93 ? 0.125 4.461 -9.423 1.00 97.81 93 TYR A CA 1
ATOM 733 C C . TYR A 1 93 ? -0.745 3.719 -8.401 1.00 97.81 93 TYR A C 1
ATOM 735 O O . TYR A 1 93 ? -1.955 3.587 -8.606 1.00 97.81 93 TYR A O 1
ATOM 743 N N . ILE A 1 94 ? -0.157 3.313 -7.271 1.00 98.31 94 ILE A N 1
ATOM 744 C CA . ILE A 1 94 ? -0.889 2.705 -6.149 1.00 98.31 94 ILE A CA 1
ATOM 745 C C . ILE A 1 94 ? -1.950 3.680 -5.631 1.00 98.31 94 ILE A C 1
ATOM 747 O O . ILE A 1 94 ? -3.126 3.328 -5.544 1.00 98.31 94 ILE A O 1
ATOM 751 N N . CYS A 1 95 ? -1.573 4.926 -5.342 1.00 98.00 95 CYS A N 1
ATOM 752 C CA . CYS A 1 95 ? -2.504 5.940 -4.854 1.00 98.00 95 CYS A CA 1
ATOM 753 C C . CYS A 1 95 ? -3.603 6.256 -5.872 1.00 98.00 95 CYS A C 1
ATOM 755 O O . CYS A 1 95 ? -4.762 6.350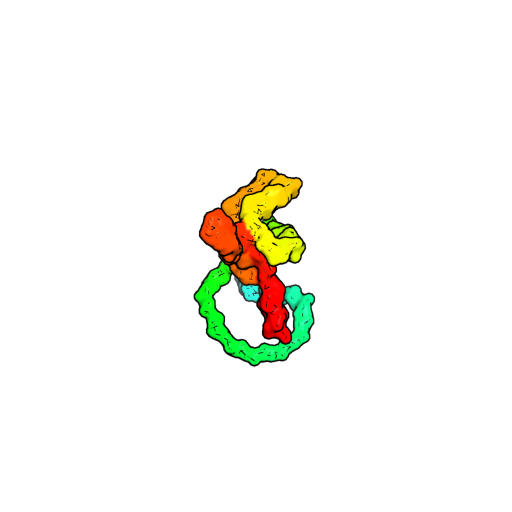 -5.487 1.00 98.00 95 CYS A O 1
ATOM 757 N N . SER A 1 96 ? -3.288 6.296 -7.169 1.00 97.62 96 SER A N 1
ATOM 758 C CA . SER A 1 96 ? -4.296 6.468 -8.225 1.00 97.62 96 SER A CA 1
ATOM 759 C C . SER A 1 96 ? -5.317 5.325 -8.269 1.00 97.62 96 SER A C 1
ATOM 761 O O . SER A 1 96 ? -6.472 5.548 -8.632 1.00 97.62 96 SER A O 1
ATOM 763 N N . TYR A 1 97 ? -4.920 4.091 -7.930 1.00 98.25 97 TYR A N 1
ATOM 764 C CA . TYR A 1 97 ? -5.853 2.973 -7.754 1.00 98.25 97 TYR A CA 1
ATOM 765 C C . TYR A 1 97 ? -6.712 3.152 -6.502 1.00 98.25 97 TYR A C 1
ATOM 767 O O . TYR A 1 97 ? -7.937 3.076 -6.588 1.00 98.25 97 TYR A O 1
ATOM 775 N N . LEU A 1 98 ? -6.085 3.457 -5.367 1.00 97.94 98 LEU A N 1
ATOM 776 C CA . LEU A 1 98 ? -6.768 3.654 -4.090 1.00 97.94 98 LEU A CA 1
ATOM 777 C C . LEU A 1 98 ? -7.769 4.820 -4.129 1.00 97.94 98 LEU A C 1
ATOM 779 O O . LEU A 1 98 ? -8.871 4.688 -3.607 1.00 97.94 98 LEU A O 1
ATOM 783 N N . HIS A 1 99 ? -7.451 5.917 -4.820 1.00 97.44 99 HIS A N 1
ATOM 784 C CA . HIS A 1 99 ? -8.344 7.071 -4.989 1.00 97.44 99 HIS A CA 1
ATOM 785 C C . HIS A 1 99 ? -9.629 6.760 -5.751 1.00 97.44 99 HIS A C 1
ATOM 787 O O . HIS A 1 99 ? -10.620 7.462 -5.566 1.00 97.44 99 HIS A O 1
ATOM 793 N N . ARG A 1 100 ? -9.647 5.705 -6.578 1.00 97.06 100 ARG A N 1
ATOM 794 C CA . ARG A 1 100 ? -10.891 5.230 -7.207 1.00 97.06 100 ARG A CA 1
ATOM 795 C C . ARG A 1 100 ? -11.825 4.545 -6.209 1.00 97.06 100 ARG A C 1
ATOM 797 O O . ARG A 1 100 ? -13.018 4.463 -6.480 1.00 97.06 100 ARG A O 1
ATOM 804 N N . LEU A 1 101 ? -11.290 4.050 -5.094 1.00 95.69 101 LEU A N 1
ATOM 805 C CA . LEU A 1 101 ? -12.050 3.422 -4.012 1.00 95.69 101 LEU A CA 1
ATOM 806 C C . LEU A 1 101 ? -12.449 4.454 -2.950 1.00 95.69 101 LEU A C 1
ATOM 808 O O . LEU A 1 101 ? -13.588 4.459 -2.496 1.00 95.69 101 LEU A O 1
ATOM 812 N N . ASP A 1 102 ? -11.520 5.338 -2.577 1.00 94.12 102 ASP A N 1
ATOM 813 C CA . ASP A 1 102 ? -11.743 6.429 -1.628 1.00 94.12 102 ASP A CA 1
ATOM 814 C C . ASP A 1 102 ? -10.825 7.621 -1.947 1.00 94.12 102 ASP A C 1
ATOM 816 O O . ASP A 1 102 ? -9.600 7.562 -1.803 1.00 94.12 102 ASP A O 1
ATOM 820 N N . SER A 1 103 ? -11.430 8.741 -2.348 1.00 93.75 103 SER A N 1
ATOM 821 C CA . SER A 1 103 ? -10.722 9.973 -2.707 1.00 93.75 103 SER A CA 1
ATOM 822 C C . SER A 1 103 ? -10.084 10.695 -1.516 1.00 93.75 103 SER A C 1
ATOM 824 O O . SER A 1 103 ? -9.286 11.607 -1.718 1.00 93.75 103 SER A O 1
ATOM 826 N N . LYS A 1 104 ? -10.393 10.295 -0.276 1.00 94.50 104 LYS A N 1
ATOM 827 C CA . LYS A 1 104 ? -9.807 10.873 0.945 1.00 94.50 104 LYS A CA 1
ATOM 828 C C . LYS A 1 104 ? -8.464 10.248 1.328 1.00 94.50 104 LYS A C 1
ATOM 830 O O . LYS A 1 104 ? -7.885 10.625 2.345 1.00 94.50 104 LYS A O 1
ATOM 835 N N . ILE A 1 105 ? -7.974 9.263 0.577 1.00 94.38 105 ILE A N 1
ATOM 836 C CA . ILE A 1 105 ? -6.699 8.605 0.875 1.00 94.38 105 ILE A CA 1
ATOM 837 C C . ILE A 1 105 ? -5.534 9.565 0.595 1.00 94.38 105 ILE A C 1
ATOM 839 O O . ILE A 1 105 ? -5.396 10.087 -0.504 1.00 94.38 105 ILE A O 1
ATOM 843 N N . CYS A 1 106 ? -4.659 9.782 1.575 1.00 95.25 106 CYS A N 1
ATOM 844 C CA . CYS A 1 106 ? -3.467 10.614 1.411 1.00 95.25 106 CYS A CA 1
ATOM 845 C C . CYS A 1 106 ? -2.270 9.779 0.938 1.00 95.25 106 CYS A C 1
ATOM 847 O O . CYS A 1 106 ? -1.966 8.740 1.526 1.00 95.25 106 CYS A O 1
ATOM 849 N N . THR A 1 107 ? -1.546 10.258 -0.079 1.00 95.75 107 THR A N 1
ATOM 850 C CA . THR A 1 107 ? -0.347 9.587 -0.619 1.00 95.75 107 THR A CA 1
ATOM 851 C C . THR A 1 107 ? 0.735 9.386 0.442 1.00 95.75 107 THR A C 1
ATOM 853 O O . THR A 1 107 ? 1.295 8.298 0.549 1.00 95.75 107 THR A O 1
ATOM 856 N N . SER A 1 108 ? 0.979 10.405 1.272 1.00 95.38 108 SER A N 1
ATOM 857 C CA . SER A 1 108 ? 1.962 10.358 2.362 1.00 95.38 108 SER A CA 1
ATOM 858 C C . SER A 1 108 ? 1.671 9.253 3.374 1.00 95.38 108 SER A C 1
ATOM 860 O O . SER A 1 108 ? 2.586 8.582 3.845 1.00 95.38 108 SER A O 1
ATOM 862 N N . ASP A 1 109 ? 0.395 9.043 3.697 1.00 94.94 109 ASP A N 1
ATOM 863 C CA . ASP A 1 109 ? -0.018 8.061 4.700 1.00 94.94 109 ASP A CA 1
ATOM 864 C C . ASP A 1 109 ? 0.183 6.642 4.171 1.00 94.94 109 ASP A C 1
ATOM 866 O O . ASP A 1 109 ? 0.637 5.764 4.903 1.00 94.94 109 ASP A O 1
ATOM 870 N N . VAL A 1 110 ? -0.108 6.431 2.883 1.00 97.06 110 VAL A N 1
ATOM 871 C CA . VAL A 1 110 ? 0.135 5.157 2.197 1.00 97.06 110 VAL A CA 1
ATOM 872 C C . VAL A 1 110 ? 1.632 4.866 2.130 1.00 97.06 110 VAL A C 1
ATOM 874 O O . VAL A 1 110 ? 2.054 3.770 2.491 1.00 97.06 110 VAL A O 1
ATOM 877 N N . GLU A 1 111 ? 2.448 5.844 1.736 1.00 96.19 111 GLU A N 1
ATOM 878 C CA . GLU A 1 111 ? 3.903 5.676 1.675 1.00 96.19 111 GLU A CA 1
ATOM 879 C C . GLU A 1 111 ? 4.501 5.380 3.059 1.00 96.19 111 GLU A C 1
ATOM 881 O O . GLU A 1 111 ? 5.327 4.474 3.201 1.00 96.19 111 GLU A O 1
ATOM 886 N N . CYS A 1 112 ? 4.043 6.089 4.095 1.00 95.50 112 CYS A N 1
ATOM 887 C CA . CYS A 1 112 ? 4.453 5.863 5.478 1.00 95.50 112 CYS A CA 1
ATOM 888 C C . CYS A 1 112 ? 4.067 4.458 5.958 1.00 95.50 112 CYS A C 1
ATOM 890 O O . CYS A 1 112 ? 4.903 3.750 6.522 1.00 95.50 112 CYS A O 1
ATOM 892 N N . LEU A 1 113 ? 2.831 4.022 5.689 1.00 96.38 113 LEU A N 1
ATOM 893 C CA . LEU A 1 113 ? 2.345 2.684 6.024 1.00 96.38 113 LEU A CA 1
ATOM 894 C C . LEU A 1 113 ? 3.202 1.597 5.365 1.00 96.38 113 LEU A C 1
ATOM 896 O O . LEU A 1 113 ? 3.669 0.686 6.046 1.00 96.38 113 LEU A O 1
ATOM 900 N N . MET A 1 114 ? 3.452 1.713 4.059 1.00 96.69 114 MET A N 1
ATOM 901 C CA . MET A 1 114 ? 4.252 0.735 3.318 1.00 96.69 114 MET A CA 1
ATOM 902 C C . MET A 1 114 ? 5.707 0.706 3.802 1.00 96.69 114 MET A C 1
ATOM 904 O O . MET A 1 114 ? 6.265 -0.371 3.997 1.00 96.69 114 MET A O 1
ATOM 908 N N . SER A 1 115 ? 6.289 1.871 4.100 1.00 95.00 115 SER A N 1
ATOM 909 C CA . SER A 1 115 ? 7.648 1.987 4.651 1.00 95.00 115 SER A CA 1
ATOM 910 C C . SER A 1 115 ? 7.789 1.391 6.053 1.00 95.00 115 SER A C 1
ATOM 912 O O . SER A 1 115 ? 8.871 0.930 6.413 1.00 95.00 115 SER A O 1
ATOM 914 N N . ARG A 1 116 ? 6.706 1.378 6.843 1.00 94.75 116 ARG A N 1
ATOM 915 C CA . ARG A 1 116 ? 6.635 0.739 8.170 1.00 94.75 116 ARG A CA 1
ATOM 916 C C . ARG A 1 116 ? 6.565 -0.787 8.082 1.00 94.75 116 ARG A C 1
ATOM 918 O O . ARG A 1 116 ? 6.989 -1.470 9.007 1.00 94.75 116 ARG A O 1
ATOM 925 N N . LEU A 1 117 ? 6.036 -1.320 6.982 1.00 93.88 117 LEU A N 1
ATOM 926 C CA . LEU A 1 117 ? 5.748 -2.742 6.782 1.00 93.88 117 LEU A CA 1
ATOM 927 C C . LEU A 1 117 ? 6.730 -3.390 5.792 1.00 93.88 117 LEU A C 1
ATOM 929 O O . LEU A 1 117 ? 6.318 -4.055 4.843 1.00 93.88 117 LEU A O 1
ATOM 933 N N . GLN A 1 118 ? 8.036 -3.238 6.030 1.00 90.38 118 GLN A N 1
ATOM 934 C CA . GLN A 1 118 ? 9.099 -3.629 5.082 1.00 90.38 118 GLN A CA 1
ATOM 935 C C . GLN A 1 118 ? 9.160 -5.132 4.763 1.00 90.38 118 GLN A C 1
ATOM 937 O O . GLN A 1 118 ? 9.645 -5.527 3.706 1.00 90.38 118 GLN A O 1
ATOM 942 N N . HIS A 1 119 ? 8.645 -5.983 5.655 1.00 89.81 119 HIS A N 1
ATOM 943 C CA . HIS A 1 119 ? 8.528 -7.425 5.410 1.00 89.81 119 HIS A CA 1
ATOM 944 C C . HIS A 1 119 ? 7.321 -7.792 4.532 1.00 89.81 119 HIS A C 1
ATOM 946 O O . HIS A 1 119 ? 7.252 -8.899 4.007 1.00 89.81 119 HIS A O 1
ATOM 952 N N . THR A 1 120 ? 6.367 -6.874 4.361 1.00 93.88 120 THR A N 1
ATOM 953 C CA . THR A 1 120 ? 5.191 -7.047 3.491 1.00 93.88 120 THR A CA 1
ATOM 954 C C . THR A 1 120 ? 5.375 -6.325 2.159 1.00 93.88 120 THR A C 1
ATOM 956 O O . THR A 1 120 ? 5.037 -6.877 1.109 1.00 93.88 120 THR A O 1
ATOM 959 N N . PHE A 1 121 ? 5.926 -5.108 2.199 1.00 95.88 121 PHE A N 1
ATOM 960 C CA . PHE A 1 121 ? 6.149 -4.251 1.042 1.00 95.88 121 PHE A CA 1
ATOM 961 C C . PHE A 1 121 ? 7.605 -3.805 0.977 1.00 95.88 121 PHE A C 1
ATOM 963 O O . PHE A 1 121 ? 8.121 -3.191 1.907 1.00 95.88 121 PHE A O 1
ATOM 970 N N . ARG A 1 122 ? 8.255 -4.059 -0.155 1.00 95.25 122 ARG A N 1
ATOM 971 C CA . ARG A 1 122 ? 9.648 -3.682 -0.396 1.00 95.25 122 ARG A CA 1
ATOM 972 C C . ARG A 1 122 ? 9.702 -2.577 -1.438 1.00 95.25 122 ARG A C 1
ATOM 974 O O . ARG A 1 122 ? 9.107 -2.721 -2.504 1.00 95.25 122 ARG A O 1
ATOM 981 N N . GLN A 1 123 ? 10.413 -1.492 -1.144 1.00 96.00 123 GLN A N 1
ATOM 982 C CA . GLN A 1 123 ? 10.738 -0.480 -2.144 1.00 96.00 123 GLN A CA 1
ATOM 983 C C . GLN A 1 123 ? 12.044 -0.871 -2.837 1.00 96.00 123 GLN A C 1
ATOM 985 O O . GLN A 1 123 ? 13.068 -1.076 -2.189 1.00 96.00 123 GLN A O 1
ATOM 990 N N . GLU A 1 124 ? 12.000 -0.972 -4.156 1.00 94.19 124 GLU A N 1
ATOM 991 C CA . GLU A 1 124 ? 13.134 -1.296 -5.008 1.00 94.19 124 GLU A CA 1
ATOM 992 C C . GLU A 1 124 ? 13.365 -0.173 -6.017 1.00 94.19 124 GLU A C 1
ATOM 994 O O . GLU A 1 124 ? 12.431 0.511 -6.442 1.00 94.19 124 GLU A O 1
ATOM 999 N N . MET A 1 125 ? 14.625 0.005 -6.409 1.00 93.19 125 MET A N 1
ATOM 1000 C CA . MET A 1 125 ? 14.990 0.847 -7.541 1.00 93.19 125 MET A CA 1
ATOM 1001 C C . MET A 1 125 ? 15.114 -0.018 -8.785 1.00 93.19 125 MET A C 1
ATOM 1003 O O . MET A 1 125 ? 15.904 -0.961 -8.809 1.00 93.19 125 MET A O 1
ATOM 1007 N N . THR A 1 126 ? 14.350 0.309 -9.819 1.00 88.19 126 THR A N 1
ATOM 1008 C CA . THR A 1 126 ? 14.383 -0.385 -11.109 1.00 88.19 126 THR A CA 1
ATOM 1009 C C . THR A 1 126 ? 14.798 0.581 -12.214 1.00 88.19 126 THR A C 1
ATOM 1011 O O . THR A 1 126 ? 14.438 1.750 -12.165 1.00 88.19 126 THR A O 1
ATOM 1014 N N . GLY A 1 127 ? 15.546 0.109 -13.215 1.00 88.88 127 GLY A N 1
ATOM 1015 C CA . GLY A 1 127 ? 16.035 0.935 -14.330 1.00 88.88 127 GLY A CA 1
ATOM 1016 C C . GLY A 1 127 ? 17.512 1.328 -14.210 1.00 88.88 127 GLY A C 1
ATOM 1017 O O . GLY A 1 127 ? 18.216 0.874 -13.309 1.00 88.88 127 GLY A O 1
ATOM 1018 N N . VAL A 1 128 ? 18.005 2.137 -15.156 1.00 90.38 128 VAL A N 1
ATOM 1019 C CA . VAL A 1 128 ? 19.416 2.566 -15.228 1.00 90.38 128 VAL A CA 1
ATOM 1020 C C . VAL A 1 128 ? 19.495 4.026 -15.678 1.00 90.38 128 VAL A C 1
ATOM 1022 O O . VAL A 1 128 ? 18.882 4.419 -16.669 1.00 90.38 128 VAL A O 1
ATOM 1025 N N . GLY A 1 129 ? 20.291 4.837 -14.978 1.00 90.56 129 GLY A N 1
ATOM 1026 C CA . GLY A 1 129 ? 20.508 6.240 -15.338 1.00 90.56 129 GLY A CA 1
ATOM 1027 C C . GLY A 1 129 ? 19.217 7.059 -15.264 1.00 90.56 129 GLY A C 1
ATOM 1028 O O . GLY A 1 129 ? 18.598 7.146 -14.209 1.00 90.56 129 GLY A O 1
ATOM 1029 N N . ALA A 1 130 ? 18.806 7.652 -16.387 1.00 90.81 130 ALA A N 1
ATOM 1030 C CA . ALA A 1 130 ? 17.623 8.513 -16.461 1.00 90.81 130 ALA A CA 1
ATOM 1031 C C . ALA A 1 130 ? 16.278 7.769 -16.313 1.00 90.81 130 ALA A C 1
ATOM 1033 O O . ALA A 1 130 ? 15.259 8.419 -16.106 1.00 90.81 130 ALA A O 1
ATOM 1034 N N . SER A 1 131 ? 16.260 6.433 -16.415 1.00 86.44 131 SER A N 1
ATOM 1035 C CA . SER A 1 131 ? 15.054 5.607 -16.231 1.00 86.44 131 SER A CA 1
ATOM 1036 C C . SER A 1 131 ? 14.939 4.982 -14.838 1.00 86.44 131 SER A C 1
ATOM 1038 O O . SER A 1 131 ? 14.112 4.096 -14.637 1.00 86.44 131 SER A O 1
ATOM 1040 N N . LEU A 1 132 ? 15.780 5.398 -13.886 1.00 93.00 132 LEU A N 1
ATOM 1041 C CA . LEU A 1 132 ? 15.733 4.892 -12.520 1.00 93.00 132 LEU A CA 1
ATOM 1042 C C . LEU A 1 132 ? 14.431 5.330 -11.835 1.00 93.00 132 LEU A C 1
ATOM 1044 O O . LEU A 1 132 ? 14.168 6.522 -11.685 1.00 93.00 132 LEU A O 1
ATOM 1048 N N . GLU A 1 133 ? 13.635 4.366 -11.388 1.00 92.88 133 GLU A N 1
ATOM 1049 C CA . GLU A 1 133 ? 12.347 4.604 -10.742 1.00 92.88 133 GLU A CA 1
ATOM 1050 C C . GLU A 1 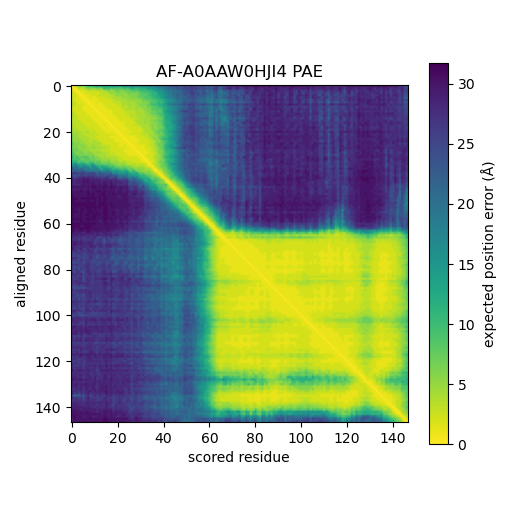133 ? 12.200 3.811 -9.439 1.00 92.88 133 GLU A C 1
ATOM 1052 O O . GLU A 1 133 ? 12.691 2.687 -9.305 1.00 92.88 133 GLU A O 1
ATOM 1057 N N . LYS A 1 134 ? 11.493 4.410 -8.471 1.00 94.75 134 LYS A N 1
ATOM 1058 C CA . LYS A 1 134 ? 11.102 3.757 -7.217 1.00 94.75 134 LYS A CA 1
ATOM 1059 C C . LYS A 1 134 ? 9.838 2.946 -7.442 1.00 94.75 134 LYS A C 1
ATOM 1061 O O . LYS A 1 134 ? 8.792 3.509 -7.770 1.00 94.75 134 LYS A O 1
ATOM 1066 N N . ARG A 1 135 ? 9.904 1.644 -7.185 1.00 97.31 135 ARG A N 1
ATOM 1067 C CA . ARG A 1 135 ? 8.745 0.754 -7.259 1.00 97.31 135 ARG A CA 1
ATOM 1068 C C . ARG A 1 135 ? 8.576 -0.028 -5.973 1.00 97.31 135 ARG A C 1
ATOM 1070 O O . ARG A 1 135 ? 9.537 -0.517 -5.394 1.00 97.31 135 ARG A O 1
ATOM 1077 N N . TRP A 1 136 ? 7.334 -0.176 -5.548 1.00 98.06 136 TRP A N 1
ATOM 1078 C CA . TRP A 1 136 ? 6.953 -1.038 -4.445 1.00 98.06 136 TRP A CA 1
ATOM 1079 C C . TRP A 1 136 ? 6.566 -2.421 -4.957 1.00 98.06 136 TRP A C 1
ATOM 1081 O O . TRP A 1 136 ? 5.815 -2.539 -5.927 1.00 98.06 136 TRP A O 1
ATOM 1091 N N . LYS A 1 137 ? 7.047 -3.461 -4.280 1.00 96.81 137 LYS A N 1
ATOM 1092 C CA . LYS A 1 137 ? 6.702 -4.865 -4.512 1.00 96.81 137 LYS A CA 1
ATOM 1093 C C . LYS A 1 137 ? 6.104 -5.491 -3.265 1.00 96.81 137 LYS A C 1
ATOM 1095 O O . LYS A 1 137 ? 6.436 -5.109 -2.146 1.00 96.81 137 LYS A O 1
ATOM 1100 N N . PHE A 1 138 ? 5.243 -6.479 -3.474 1.00 96.00 138 PHE A N 1
ATOM 1101 C CA . PHE A 1 138 ? 4.717 -7.305 -2.398 1.00 96.00 138 PHE A CA 1
ATOM 1102 C C . PHE A 1 138 ? 5.633 -8.511 -2.159 1.00 96.00 138 PHE A C 1
ATOM 1104 O O . PHE A 1 138 ? 5.856 -9.306 -3.069 1.00 96.00 138 PHE A O 1
ATOM 1111 N N . CYS A 1 139 ? 6.128 -8.650 -0.929 1.00 93.06 139 CYS A N 1
ATOM 1112 C CA . CYS A 1 139 ? 7.043 -9.714 -0.505 1.00 93.06 139 CYS A CA 1
ATOM 1113 C C . CYS A 1 139 ? 6.535 -10.499 0.716 1.00 93.06 139 CYS A C 1
ATOM 1115 O O . CYS A 1 139 ? 7.279 -11.283 1.299 1.00 93.06 139 CYS A O 1
ATOM 1117 N N . GLY A 1 140 ? 5.262 -10.339 1.099 1.00 89.69 140 GLY A N 1
ATOM 1118 C CA . GLY A 1 140 ? 4.709 -10.936 2.324 1.00 89.69 140 GLY A CA 1
ATOM 1119 C C . GLY A 1 140 ? 4.768 -12.469 2.399 1.00 89.69 140 GLY A C 1
ATOM 1120 O O . GLY A 1 140 ? 4.695 -13.028 3.488 1.00 89.69 140 GLY A O 1
ATOM 1121 N N . PHE A 1 141 ? 4.941 -13.163 1.269 1.00 86.50 141 PHE A N 1
ATOM 1122 C CA . PHE A 1 141 ? 5.105 -14.622 1.229 1.00 86.50 141 PHE A CA 1
ATOM 1123 C C . PHE A 1 141 ? 6.566 -15.091 1.240 1.00 86.50 141 PHE A C 1
ATOM 1125 O O . PHE A 1 141 ? 6.808 -16.287 1.371 1.00 86.50 141 PHE A O 1
ATOM 1132 N N . GLU A 1 142 ? 7.548 -14.198 1.092 1.00 83.12 142 GLU A N 1
ATOM 1133 C CA . GLU A 1 142 ? 8.970 -14.579 1.090 1.00 83.12 142 GLU A CA 1
ATOM 1134 C C . GLU A 1 142 ? 9.396 -15.151 2.448 1.00 83.12 142 GLU A C 1
ATOM 1136 O O . GLU A 1 142 ? 10.122 -16.139 2.491 1.00 83.12 142 GLU A O 1
ATOM 1141 N N . GLY A 1 143 ? 8.873 -14.599 3.548 1.00 62.59 143 GLY A N 1
ATOM 1142 C CA . GLY A 1 143 ? 9.134 -15.093 4.904 1.00 62.59 143 GLY A CA 1
ATOM 1143 C C . GLY A 1 143 ? 8.425 -16.406 5.253 1.00 62.59 143 GLY A C 1
ATOM 1144 O O . GLY A 1 143 ? 8.853 -17.089 6.175 1.00 62.59 143 GLY A O 1
ATOM 1145 N N . LEU A 1 144 ? 7.381 -16.791 4.508 1.00 66.19 144 LEU A N 1
ATOM 1146 C CA . LEU A 1 144 ? 6.649 -18.047 4.729 1.00 66.19 144 LEU A CA 1
ATOM 1147 C C . LEU A 1 144 ? 7.302 -19.252 4.040 1.00 66.19 144 LEU A C 1
ATOM 1149 O O . LEU A 1 144 ? 6.920 -20.383 4.300 1.00 66.19 144 LEU A O 1
ATOM 1153 N N . LYS A 1 145 ? 8.264 -19.024 3.138 1.00 56.66 145 LYS A N 1
ATOM 1154 C CA . LYS A 1 145 ? 8.964 -20.090 2.396 1.00 56.66 145 LYS A CA 1
ATOM 1155 C C . LYS A 1 145 ? 10.134 -20.711 3.171 1.00 56.66 145 LYS A C 1
ATOM 1157 O O . LYS A 1 145 ? 10.831 -21.561 2.627 1.00 56.66 145 LYS A O 1
ATOM 1162 N N . LEU A 1 146 ? 10.376 -20.255 4.399 1.00 53.72 146 LEU A N 1
ATOM 1163 C CA . LEU A 1 146 ? 11.463 -20.701 5.277 1.00 53.72 146 LEU A CA 1
ATOM 1164 C C . LEU A 1 146 ? 10.968 -21.617 6.412 1.00 53.72 146 LEU A C 1
ATOM 1166 O O . LEU A 1 146 ? 11.678 -21.805 7.395 1.00 53.72 146 LEU A O 1
ATOM 1170 N N . THR A 1 147 ? 9.761 -22.174 6.290 1.00 43.88 147 THR A N 1
ATOM 1171 C CA . THR A 1 147 ? 9.163 -23.142 7.227 1.00 43.88 147 THR A CA 1
ATOM 1172 C C . THR A 1 147 ? 8.691 -24.363 6.453 1.00 43.88 147 THR A C 1
ATOM 1174 O O . THR A 1 147 ? 8.847 -25.481 6.985 1.00 43.88 147 THR A O 1
#

Mean predicted aligned error: 16.16 Å

InterPro domains:
  IPR038876 Ecto-NOX disulfide-thiol exchanger 1/2 [PTHR16001] (1-146)
  IPR060245 Ecto-NOX disulfide-thiol exchanger 1/2, C-terminal helix-turn-helix domain [PF27602] (68-135)

Solvent-accessible surface area (backbone atoms only — not comparable to full-atom values): 9063 Å² total; per-residue (Å²): 114,72,71,58,55,54,52,52,52,53,52,50,55,49,50,52,56,53,50,53,52,50,51,54,52,49,53,52,50,53,56,51,49,57,64,42,63,78,61,69,84,71,85,79,88,70,83,92,78,90,84,89,81,92,70,91,77,78,88,67,84,85,68,67,93,63,89,46,71,69,52,50,53,49,49,54,54,51,43,58,56,26,66,77,28,92,82,31,42,38,70,68,58,52,42,59,54,47,40,75,78,40,75,83,68,54,64,67,58,52,52,52,51,40,68,70,37,55,70,42,30,39,82,43,80,46,72,63,80,94,58,56,41,68,24,39,32,57,39,60,62,64,77,64,74,80,117

Foldseek 3Di:
DVVVVVVVVVVVVVVVVVVVVVVVVVVVVVVVVVVVVVVPPDPDPDDDDDDDDDDDPPDDDDDDLDDDPVLVVLLVLQLVVQVVVPPAAALVVSVVVVCVVPVPDDSVVSVVSLVSCCQQKPWDWDDDDPPTGTGIHGNVCVVVVVD

pLDDT: mean 81.74, std 20.76, range [31.48, 98.38]

Radius of gyration: 28.05 Å; Cα contacts (8 Å, |Δi|>4): 89; chains: 1; bounding box: 62×39×83 Å

Secondary structure (DSSP, 8-state):
-HHHHHHHHHHHHHHHHHHHHHHHHHHHHHHHHHHHHTT-------------------------S--SHHHHHHHHHHHHHHHT-TT-B-HHHHHHHHTTT-TT--HHHHHHHHHH-TTTEEEEEESSGGG-EEEEEE-TTTGGGG-

Organism: Myodes glareolus (NCBI:txid447135)

Sequence (147 aa):
MQQHLLKVQEEYKKKEAELDKIKDDKFQVEKMLENLQDKESCGSKLCASSQESDFPLEKTLASAPIKSEREALLVGIISTFLHVHPFGASIEYICSYLHRLDSKICTSDVECLMSRLQHTFRQEMTGVGASLEKRWKFCGFEGLKLT

Nearest PDB structures (foldseek):
  2xig-assembly1_C  TM=7.703E-01  e=2.606E-02  Helicobacter pylori 26695
  2xig-assembly2_A  TM=6.978E-01  e=2.282E-02  Helicobacter pylori 26695
  4ray-assembly1_A  TM=6.791E-01  e=5.063E-02  Magnetospirillum gryphiswaldense MSR-1 v2
  7ctg-assembly1_B  TM=6.246E-01  e=1.789E-01  Homo sapiens
  2ly2-assembly1_A  TM=6.455E-01  e=1.313E+00  Mus musculus